Protein AF-A0A957V3J7-F1 (afdb_monomer)

pLDDT: mean 90.83, std 11.28, range [55.88, 98.69]

Structure (mmCIF, N/CA/C/O backbone):
data_AF-A0A957V3J7-F1
#
_entry.id   AF-A0A957V3J7-F1
#
loop_
_atom_site.group_PDB
_atom_site.id
_atom_site.type_symbol
_atom_site.label_atom_id
_atom_site.label_alt_id
_atom_site.label_comp_id
_atom_site.label_asym_id
_atom_site.label_entity_id
_atom_site.label_seq_id
_atom_site.pdbx_PDB_ins_code
_atom_sit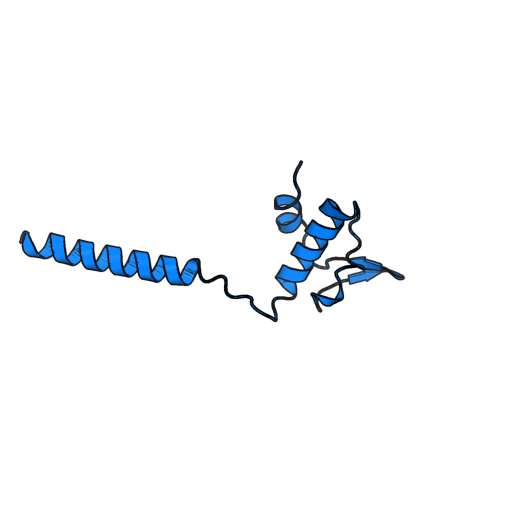e.Cartn_x
_atom_site.Cartn_y
_atom_site.Cartn_z
_atom_site.occupancy
_atom_site.B_iso_or_equiv
_atom_site.auth_seq_id
_atom_site.auth_comp_id
_atom_site.auth_asym_id
_atom_site.auth_atom_id
_atom_site.pdbx_PDB_model_num
ATOM 1 N N . MET A 1 1 ? 35.344 -3.110 -38.922 1.00 55.88 1 MET A N 1
ATOM 2 C CA . MET A 1 1 ? 33.932 -2.837 -38.566 1.00 55.88 1 MET A CA 1
ATOM 3 C C . MET A 1 1 ? 33.559 -1.483 -39.156 1.00 55.88 1 MET A C 1
ATOM 5 O O . MET A 1 1 ? 34.324 -0.547 -38.970 1.00 55.88 1 MET A O 1
ATOM 9 N N . ASN A 1 2 ? 32.492 -1.389 -39.954 1.00 58.00 2 ASN A N 1
ATOM 10 C CA . ASN A 1 2 ? 32.181 -0.175 -40.719 1.00 58.00 2 ASN A CA 1
ATOM 11 C C . ASN A 1 2 ? 31.590 0.903 -39.774 1.00 58.00 2 ASN A C 1
ATOM 13 O O . ASN A 1 2 ? 30.593 0.607 -39.112 1.00 58.00 2 ASN A O 1
ATOM 17 N N . PRO A 1 3 ? 32.163 2.118 -39.660 1.00 61.56 3 PRO A N 1
ATOM 18 C CA . PRO A 1 3 ? 31.743 3.130 -38.678 1.00 61.56 3 PRO A CA 1
ATOM 19 C C . PRO A 1 3 ? 30.272 3.565 -38.789 1.00 61.56 3 PRO A C 1
ATOM 21 O O . PRO A 1 3 ? 29.702 4.035 -37.804 1.00 61.56 3 PRO A O 1
ATOM 24 N N . GLY A 1 4 ? 29.633 3.365 -39.947 1.00 66.69 4 GLY A N 1
ATOM 25 C CA . GLY A 1 4 ? 28.191 3.576 -40.115 1.00 66.69 4 GLY A CA 1
ATOM 26 C C . GLY A 1 4 ? 27.322 2.637 -39.269 1.00 66.69 4 GLY A C 1
ATOM 27 O O . GLY A 1 4 ? 26.272 3.058 -38.796 1.00 66.69 4 GLY A O 1
ATOM 28 N N . ASN A 1 5 ? 27.780 1.409 -38.997 1.00 71.31 5 ASN A N 1
ATOM 29 C CA . ASN A 1 5 ? 26.999 0.412 -38.254 1.00 71.31 5 ASN A CA 1
ATOM 30 C C . ASN A 1 5 ? 26.884 0.765 -36.760 1.00 71.31 5 ASN A C 1
ATOM 32 O O . ASN A 1 5 ? 25.830 0.619 -36.155 1.00 71.31 5 ASN A O 1
ATOM 36 N N . ILE A 1 6 ? 27.940 1.363 -36.195 1.00 75.06 6 ILE A N 1
ATOM 37 C CA . ILE A 1 6 ? 28.010 1.737 -34.772 1.00 75.06 6 ILE A CA 1
ATOM 38 C C . ILE A 1 6 ? 26.958 2.799 -34.414 1.00 75.06 6 ILE A C 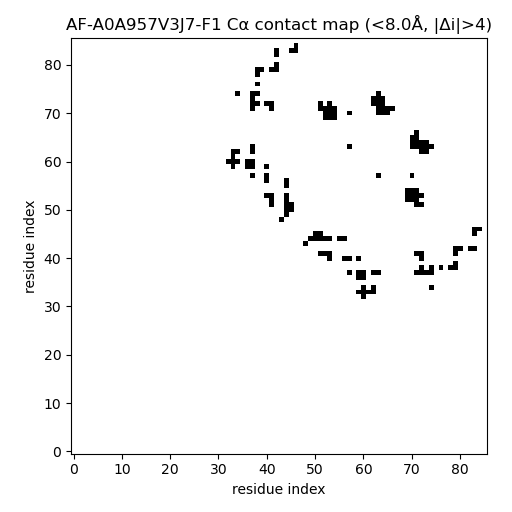1
ATOM 40 O O . ILE A 1 6 ? 26.410 2.792 -33.311 1.00 75.06 6 ILE A O 1
ATOM 44 N N . LYS A 1 7 ? 26.673 3.738 -35.327 1.00 82.06 7 LYS A N 1
ATOM 45 C CA . LYS A 1 7 ? 25.652 4.775 -35.100 1.00 82.06 7 LYS A CA 1
ATOM 46 C C . LYS A 1 7 ? 24.244 4.181 -35.114 1.00 82.06 7 LYS A C 1
ATOM 48 O O . LYS A 1 7 ? 23.455 4.501 -34.230 1.00 82.06 7 LYS A O 1
ATOM 53 N N . THR A 1 8 ? 23.961 3.303 -36.071 1.00 86.56 8 THR A N 1
ATOM 54 C CA . THR A 1 8 ? 22.669 2.617 -36.194 1.00 86.56 8 THR A CA 1
ATOM 55 C C . THR A 1 8 ? 22.396 1.713 -34.989 1.00 86.56 8 THR A C 1
ATOM 57 O O . THR A 1 8 ? 21.319 1.798 -34.403 1.00 86.56 8 THR A O 1
ATOM 60 N N . ASP A 1 9 ? 23.393 0.950 -34.531 1.00 90.31 9 ASP A N 1
ATOM 61 C CA . ASP A 1 9 ? 23.273 0.084 -33.349 1.00 90.31 9 ASP A CA 1
ATOM 62 C C . ASP A 1 9 ? 22.930 0.876 -32.077 1.00 90.31 9 ASP A C 1
ATOM 64 O O . ASP A 1 9 ? 22.086 0.461 -31.283 1.00 90.31 9 ASP A O 1
ATOM 68 N N . ARG A 1 10 ? 23.532 2.060 -31.894 1.00 92.88 10 ARG A N 1
ATOM 69 C CA . ARG A 1 10 ? 23.233 2.944 -30.753 1.00 92.88 10 ARG A CA 1
ATOM 70 C C . ARG A 1 10 ? 21.819 3.516 -30.803 1.00 92.88 10 ARG A C 1
ATOM 72 O O . ARG A 1 10 ? 21.189 3.637 -29.757 1.00 92.88 10 ARG A O 1
ATOM 79 N N . ILE A 1 11 ? 21.323 3.859 -31.991 1.00 95.19 11 ILE A N 1
ATOM 80 C CA . ILE A 1 11 ? 19.949 4.351 -32.169 1.00 95.19 11 ILE A CA 1
ATOM 81 C C . ILE A 1 11 ? 18.951 3.237 -31.849 1.00 95.19 11 ILE A C 1
ATOM 83 O O . ILE A 1 11 ? 17.990 3.480 -31.123 1.00 95.19 11 ILE A O 1
ATOM 87 N N . HIS A 1 12 ? 19.199 2.010 -32.316 1.00 96.06 12 HIS A N 1
ATOM 88 C CA . HIS A 1 12 ? 18.368 0.857 -31.967 1.00 96.06 12 HIS A CA 1
ATOM 89 C C . HIS A 1 12 ? 18.397 0.567 -30.465 1.00 96.06 12 HIS A C 1
ATOM 91 O O . HIS A 1 12 ? 17.341 0.398 -29.862 1.00 96.06 12 HIS A O 1
ATOM 97 N N . ALA A 1 13 ? 19.580 0.571 -29.842 1.00 96.31 13 ALA A N 1
ATOM 98 C CA . ALA A 1 13 ? 19.718 0.362 -28.403 1.00 96.31 13 ALA A CA 1
ATOM 99 C C . ALA A 1 13 ? 18.965 1.427 -27.593 1.00 96.31 13 ALA A C 1
ATOM 101 O O . ALA A 1 13 ? 18.260 1.087 -26.646 1.00 96.31 13 ALA A O 1
ATOM 102 N N . LEU A 1 14 ? 19.058 2.701 -27.990 1.00 97.19 14 LEU A N 1
ATOM 103 C CA . LEU A 1 14 ? 18.315 3.785 -27.351 1.00 97.19 14 LEU A CA 1
ATOM 104 C C . LEU A 1 14 ? 16.804 3.637 -27.568 1.00 97.19 14 LEU A C 1
ATOM 106 O O . LEU A 1 14 ? 16.038 3.821 -26.629 1.00 97.19 14 LEU A O 1
ATOM 110 N N . GLY A 1 15 ? 16.373 3.269 -28.775 1.00 97.62 15 GLY A N 1
ATOM 111 C CA . GLY A 1 15 ? 14.966 3.014 -29.081 1.00 97.62 15 GLY A CA 1
ATOM 112 C C . GLY A 1 15 ? 14.384 1.883 -28.232 1.00 97.62 15 GLY A C 1
ATOM 113 O O . GLY A 1 15 ? 13.324 2.051 -27.635 1.00 97.62 15 GLY A O 1
ATOM 114 N N . ILE A 1 16 ? 15.108 0.766 -28.108 1.00 97.50 16 ILE A N 1
ATOM 115 C CA . ILE A 1 16 ? 14.729 -0.358 -27.239 1.00 97.50 16 ILE A CA 1
ATOM 116 C C . ILE A 1 16 ? 14.711 0.085 -25.776 1.00 97.50 16 ILE A C 1
ATOM 118 O O . ILE A 1 16 ? 13.748 -0.199 -25.073 1.00 97.50 16 ILE A O 1
ATOM 122 N N . PHE A 1 17 ? 15.736 0.806 -25.315 1.00 97.44 17 PHE A N 1
ATOM 123 C CA . PHE A 1 17 ? 15.792 1.310 -23.944 1.00 97.44 17 PHE A CA 1
ATOM 124 C C . PHE A 1 17 ? 14.589 2.198 -23.616 1.00 97.44 17 PHE A C 1
ATOM 126 O O . PHE A 1 17 ? 13.936 1.979 -22.603 1.00 97.44 17 PHE A O 1
ATOM 133 N N . LEU A 1 18 ? 14.266 3.165 -24.479 1.00 97.31 18 LEU A N 1
ATOM 134 C CA . LEU A 1 18 ? 13.142 4.078 -24.274 1.00 97.31 18 LEU A CA 1
ATOM 135 C C . LEU A 1 18 ? 11.794 3.356 -24.341 1.00 97.31 18 LEU A C 1
ATOM 137 O O . LEU A 1 18 ? 10.904 3.667 -23.554 1.00 97.31 18 LEU A O 1
ATOM 141 N N . LEU A 1 19 ? 11.651 2.372 -25.233 1.00 96.12 19 LEU A N 1
ATOM 142 C CA . LEU A 1 19 ? 10.460 1.528 -25.303 1.00 96.12 19 LEU A CA 1
ATOM 143 C C . LEU A 1 19 ? 10.276 0.722 -24.014 1.00 96.12 19 LEU A C 1
ATOM 145 O O . LEU A 1 19 ? 9.196 0.737 -23.431 1.00 96.12 19 LEU A O 1
ATOM 149 N N . LEU A 1 20 ? 11.329 0.044 -23.552 1.00 95.88 20 LEU A N 1
ATOM 150 C CA . LEU A 1 20 ? 11.286 -0.725 -22.311 1.00 95.88 20 LEU A CA 1
ATOM 151 C C . LEU A 1 20 ? 11.013 0.186 -21.118 1.00 95.88 20 LEU A C 1
ATOM 153 O O . LEU A 1 20 ? 10.165 -0.143 -20.296 1.00 95.88 20 LEU A O 1
ATOM 157 N N . LEU A 1 21 ? 11.678 1.342 -21.048 1.00 94.88 21 LEU A N 1
ATOM 158 C CA . LEU A 1 21 ? 11.434 2.341 -20.015 1.00 94.88 21 LEU A CA 1
ATOM 159 C C . LEU A 1 21 ? 9.952 2.722 -19.992 1.00 94.88 21 LEU A C 1
ATOM 161 O O . LEU A 1 21 ? 9.327 2.585 -18.950 1.00 94.88 21 LEU A O 1
ATOM 165 N N . LEU A 1 22 ? 9.374 3.089 -21.139 1.00 93.38 22 LEU A N 1
ATOM 166 C CA . LEU A 1 22 ? 7.955 3.428 -21.255 1.00 93.38 22 LEU A CA 1
ATOM 167 C C . LEU A 1 22 ? 7.039 2.285 -20.789 1.00 93.38 22 LEU A C 1
ATOM 169 O O . LEU A 1 22 ? 6.075 2.537 -20.069 1.00 93.38 22 LEU A O 1
ATOM 173 N N . CYS A 1 23 ? 7.332 1.039 -21.172 1.00 90.38 23 CYS A N 1
ATOM 174 C CA . CYS A 1 23 ? 6.556 -0.130 -20.756 1.00 90.38 23 CYS A CA 1
ATOM 175 C C . CYS A 1 23 ? 6.635 -0.383 -19.243 1.00 90.38 23 CYS A C 1
ATOM 177 O O . CYS A 1 23 ? 5.618 -0.697 -18.628 1.00 90.38 23 CYS A O 1
ATOM 179 N N . TYR A 1 24 ? 7.818 -0.250 -18.638 1.00 87.38 24 TYR A N 1
ATOM 180 C CA . TYR A 1 24 ? 8.023 -0.506 -17.209 1.00 87.38 24 TYR A CA 1
ATOM 181 C C . TYR A 1 24 ? 7.572 0.654 -16.315 1.00 87.38 24 TYR A C 1
ATOM 183 O O . TYR A 1 24 ? 7.169 0.417 -15.180 1.00 87.38 24 TYR A O 1
ATOM 191 N N . THR A 1 25 ? 7.591 1.894 -16.809 1.00 87.44 25 THR A N 1
ATOM 192 C CA . THR A 1 25 ? 7.076 3.073 -16.091 1.00 87.44 25 THR A CA 1
ATOM 193 C C . THR A 1 25 ? 5.610 3.361 -16.407 1.00 87.44 25 THR A C 1
ATOM 195 O O . THR A 1 25 ? 5.113 4.449 -16.115 1.00 87.44 25 THR A O 1
ATOM 198 N N . TYR A 1 26 ? 4.898 2.424 -17.033 1.00 80.06 26 TYR A N 1
ATOM 199 C CA . TYR A 1 26 ? 3.475 2.562 -17.306 1.00 80.06 26 TYR A CA 1
ATOM 200 C C . TYR A 1 26 ? 2.662 2.364 -16.014 1.00 80.06 26 TYR A C 1
ATOM 202 O O . TYR A 1 26 ? 2.296 1.248 -15.653 1.00 80.06 26 TYR A O 1
ATOM 210 N N . ILE A 1 27 ? 2.386 3.469 -15.313 1.00 71.44 27 ILE A N 1
ATOM 211 C CA . ILE A 1 27 ? 1.660 3.520 -14.028 1.00 71.44 27 ILE A CA 1
ATOM 212 C C . ILE A 1 27 ? 0.244 4.096 -14.240 1.00 71.44 27 ILE A C 1
ATOM 214 O O . ILE A 1 27 ? -0.210 4.962 -13.496 1.00 71.44 27 ILE A O 1
ATOM 218 N N . PHE A 1 28 ? -0.471 3.697 -15.299 1.00 64.06 28 PHE A N 1
ATOM 219 C CA . PHE A 1 28 ? -1.887 4.081 -15.394 1.00 64.06 28 PHE A CA 1
ATOM 220 C C . PHE A 1 28 ? -2.657 3.497 -14.199 1.00 64.06 28 PHE A C 1
ATOM 222 O O . PHE A 1 28 ? -2.361 2.367 -13.797 1.00 64.06 28 PHE A O 1
ATOM 229 N N . PRO A 1 29 ? -3.644 4.220 -13.635 1.00 59.88 29 PRO A N 1
ATOM 230 C CA . PRO A 1 29 ? -4.452 3.710 -12.539 1.00 59.88 29 PRO A CA 1
ATOM 231 C C . PRO A 1 29 ? -5.161 2.436 -12.994 1.00 59.88 29 PRO A C 1
ATOM 233 O O . PRO A 1 29 ? -6.106 2.467 -13.784 1.00 59.88 29 PRO A O 1
ATOM 236 N N . ARG A 1 30 ? -4.692 1.288 -12.505 1.00 65.38 30 ARG A N 1
ATOM 237 C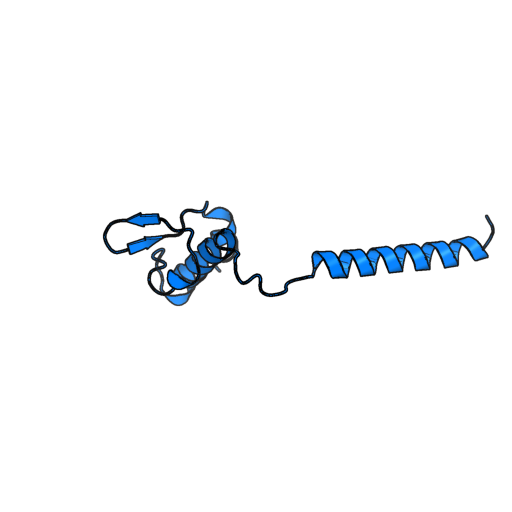 CA . ARG A 1 30 ? -5.429 0.039 -12.632 1.00 65.38 30 ARG A CA 1
ATOM 238 C C . ARG A 1 30 ? -6.589 0.126 -11.654 1.00 65.38 30 ARG A C 1
ATOM 240 O O . ARG A 1 30 ? -6.417 -0.051 -10.455 1.00 65.38 30 ARG A O 1
ATOM 247 N N . TRP A 1 31 ? -7.783 0.396 -12.178 1.00 63.41 31 TRP A N 1
ATOM 248 C CA . TRP A 1 31 ? -9.030 0.459 -11.403 1.00 63.41 31 TRP A CA 1
ATOM 249 C C . TRP A 1 31 ? -9.407 -0.858 -10.696 1.00 63.41 31 TRP A C 1
ATOM 251 O O . TRP A 1 31 ? -10.417 -0.909 -10.004 1.00 63.41 31 TRP A O 1
ATOM 261 N N . ALA A 1 32 ? -8.601 -1.914 -10.829 1.00 67.00 32 ALA A N 1
ATOM 262 C CA . ALA A 1 32 ? -8.831 -3.212 -10.215 1.00 67.00 32 ALA A CA 1
ATOM 263 C C . ALA A 1 32 ? -7.506 -3.909 -9.854 1.00 67.00 32 ALA A C 1
ATOM 265 O O . ALA A 1 32 ? -7.203 -4.974 -10.385 1.00 67.00 32 ALA A O 1
ATOM 266 N N . ASP A 1 33 ? -6.737 -3.345 -8.917 1.00 87.75 33 ASP A N 1
ATOM 267 C CA . ASP A 1 33 ? -5.621 -4.051 -8.261 1.00 87.75 33 ASP A CA 1
ATOM 268 C C . ASP A 1 33 ? -5.884 -4.256 -6.751 1.00 87.75 33 ASP A C 1
ATOM 270 O O . ASP A 1 33 ? -5.211 -3.649 -5.911 1.00 87.75 33 ASP A O 1
ATOM 274 N N . PRO A 1 34 ? -6.835 -5.137 -6.364 1.00 92.06 34 PRO A N 1
ATOM 275 C CA . PRO A 1 34 ? -7.184 -5.382 -4.958 1.00 92.06 34 PRO A CA 1
ATOM 276 C C . PRO A 1 34 ? -5.969 -5.742 -4.094 1.00 92.06 34 PRO A C 1
ATOM 278 O O . PRO A 1 34 ? -5.783 -5.209 -3.004 1.00 92.06 34 PRO A O 1
ATOM 281 N N . ASN A 1 35 ? -5.058 -6.557 -4.635 1.00 92.38 35 ASN A N 1
ATOM 282 C CA . ASN A 1 35 ? -3.811 -6.923 -3.971 1.00 92.38 35 ASN A CA 1
ATOM 283 C C . ASN A 1 35 ? -2.965 -5.703 -3.569 1.00 92.38 35 ASN A C 1
ATOM 285 O O . ASN A 1 35 ? -2.418 -5.669 -2.466 1.00 92.38 35 ASN A O 1
ATOM 289 N N . GLN A 1 36 ? -2.799 -4.729 -4.470 1.00 91.75 36 GLN A N 1
ATOM 290 C CA . GLN A 1 36 ? -1.985 -3.541 -4.195 1.00 91.75 36 GLN A CA 1
ATOM 291 C C . GLN A 1 36 ? -2.730 -2.567 -3.293 1.00 91.75 36 GLN A C 1
ATOM 293 O O . GLN A 1 36 ? -2.148 -2.064 -2.333 1.00 91.75 36 GLN A O 1
ATOM 298 N N . ASN A 1 37 ? -4.028 -2.391 -3.536 1.00 94.19 37 ASN A N 1
ATOM 299 C CA . ASN A 1 37 ? -4.878 -1.525 -2.733 1.00 94.19 37 ASN A CA 1
ATOM 300 C C . ASN A 1 37 ? -4.957 -2.009 -1.282 1.00 94.19 37 ASN A C 1
ATOM 302 O O . ASN A 1 37 ? -4.841 -1.192 -0.382 1.00 94.19 37 ASN A O 1
ATOM 306 N N . SER A 1 38 ? -5.033 -3.319 -1.027 1.00 96.69 38 SER A N 1
ATOM 307 C CA . SER A 1 38 ? -4.982 -3.877 0.333 1.00 96.69 38 SER A CA 1
ATOM 308 C C . SER A 1 38 ? -3.719 -3.456 1.092 1.00 96.69 38 SER A C 1
ATOM 310 O O . SER A 1 38 ? -3.793 -3.016 2.239 1.00 96.69 38 SER A O 1
ATOM 312 N N . ARG A 1 39 ? -2.544 -3.549 0.452 1.00 96.19 39 ARG A N 1
ATOM 313 C CA . ARG A 1 39 ? -1.271 -3.148 1.077 1.00 96.19 39 ARG A CA 1
ATOM 314 C C . ARG A 1 39 ? -1.195 -1.642 1.275 1.00 96.19 39 ARG A C 1
ATOM 316 O O . ARG A 1 39 ? -0.773 -1.194 2.334 1.00 96.19 39 ARG A O 1
ATOM 323 N N . LEU A 1 40 ? -1.615 -0.876 0.274 1.00 95.75 40 LEU A N 1
ATOM 324 C CA . LEU A 1 40 ? -1.605 0.580 0.330 1.00 95.75 40 LEU A CA 1
ATOM 325 C C . LEU A 1 40 ? -2.562 1.105 1.408 1.00 95.75 40 LEU A C 1
ATOM 327 O O . LEU A 1 40 ? -2.195 1.987 2.175 1.00 95.75 40 LEU A O 1
ATOM 331 N N . ASN A 1 41 ? -3.744 0.503 1.532 1.00 97.06 41 ASN A N 1
ATOM 332 C CA . ASN A 1 41 ? -4.697 0.787 2.598 1.00 97.06 41 ASN A CA 1
ATOM 333 C C . ASN A 1 41 ? -4.077 0.566 3.984 1.00 97.06 41 ASN A C 1
ATOM 335 O O . ASN A 1 41 ? -4.292 1.384 4.870 1.00 97.06 41 ASN A O 1
ATOM 339 N N . MET A 1 42 ? -3.290 -0.503 4.173 1.00 98.00 42 MET A N 1
ATOM 340 C CA . MET A 1 42 ? -2.561 -0.729 5.428 1.00 98.00 42 MET A CA 1
ATOM 341 C C . MET A 1 42 ? -1.523 0.371 5.683 1.00 98.00 42 MET A C 1
ATOM 343 O O . MET A 1 42 ? -1.425 0.840 6.810 1.00 98.00 42 MET A O 1
ATOM 347 N N . VAL A 1 43 ? -0.768 0.799 4.663 1.00 98.00 43 VAL A N 1
ATOM 348 C CA . VAL A 1 43 ? 0.193 1.910 4.807 1.00 98.00 43 VAL A CA 1
ATOM 349 C C . VAL A 1 43 ? -0.524 3.169 5.281 1.00 98.00 43 VAL A C 1
ATOM 351 O O . VAL A 1 43 ? -0.121 3.747 6.283 1.00 98.00 43 VAL A O 1
ATOM 354 N N . PHE A 1 44 ? -1.617 3.558 4.622 1.00 97.75 44 PHE A N 1
ATOM 355 C CA . PHE A 1 44 ? -2.394 4.730 5.024 1.00 97.75 44 PHE A CA 1
ATOM 356 C C . PHE A 1 44 ? -2.987 4.591 6.426 1.00 97.75 44 PHE A C 1
ATOM 358 O O . PHE A 1 44 ? -2.871 5.516 7.219 1.00 97.75 44 PHE A O 1
ATOM 365 N N . ALA A 1 45 ? -3.562 3.437 6.764 1.00 98.06 45 ALA A N 1
ATOM 366 C CA . ALA A 1 45 ? -4.087 3.192 8.104 1.00 98.06 45 ALA A CA 1
ATOM 367 C C . ALA A 1 45 ? -3.004 3.345 9.184 1.00 98.06 45 ALA A C 1
ATOM 369 O O . ALA A 1 45 ? -3.252 3.948 10.225 1.00 98.06 45 ALA A O 1
ATOM 370 N N . VAL A 1 46 ? -1.785 2.859 8.934 1.00 97.88 46 VAL A N 1
ATOM 371 C CA . VAL A 1 46 ? -0.691 2.971 9.907 1.00 97.88 46 VAL A CA 1
ATOM 372 C C . VAL A 1 46 ? -0.170 4.404 9.991 1.00 97.88 46 VAL A C 1
ATOM 374 O O . VAL A 1 46 ? 0.029 4.909 11.092 1.00 97.88 46 VAL A O 1
ATOM 377 N N . VAL A 1 47 ? 0.054 5.055 8.849 1.00 97.75 47 VAL A N 1
ATOM 378 C CA . VAL A 1 47 ? 0.691 6.379 8.780 1.00 97.75 47 VAL A CA 1
ATOM 379 C C . VAL A 1 47 ? -0.259 7.499 9.193 1.00 97.75 47 VAL A C 1
ATOM 381 O O . VAL A 1 47 ? 0.129 8.369 9.966 1.00 97.75 47 VAL A O 1
ATOM 384 N N . GLU A 1 48 ? -1.492 7.478 8.694 1.00 97.75 48 GLU A N 1
ATOM 385 C CA . GLU A 1 48 ? -2.471 8.545 8.922 1.00 97.75 48 GLU A CA 1
ATOM 386 C C . GLU A 1 48 ? -3.304 8.295 10.181 1.00 97.75 48 GLU A C 1
ATOM 388 O O . GLU A 1 48 ? -3.612 9.232 10.917 1.00 97.75 48 GLU A O 1
ATOM 393 N N . ASP A 1 49 ? -3.667 7.034 10.436 1.00 97.69 49 ASP A N 1
ATOM 394 C CA . ASP A 1 49 ? -4.641 6.678 11.473 1.00 97.69 49 ASP A CA 1
ATOM 395 C C . ASP A 1 49 ? -4.003 5.938 12.670 1.00 97.69 49 ASP A C 1
ATOM 397 O O . ASP A 1 49 ? -4.679 5.667 13.665 1.00 97.69 49 ASP A O 1
ATOM 401 N N . GLY A 1 50 ? -2.704 5.614 12.614 1.00 97.19 50 GLY A N 1
ATOM 402 C CA . GLY A 1 50 ? -1.987 4.927 13.694 1.00 97.19 50 GLY A CA 1
ATO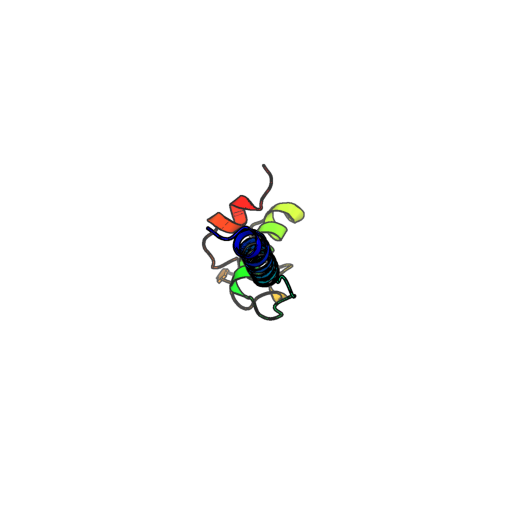M 403 C C . GLY A 1 50 ? -2.487 3.506 13.983 1.00 97.19 50 GLY A C 1
ATOM 404 O O . GLY A 1 50 ? -2.316 3.009 15.097 1.00 97.19 50 GLY A O 1
ATOM 405 N N . THR A 1 51 ? -3.132 2.846 13.016 1.00 97.75 51 THR A N 1
ATOM 406 C CA . THR A 1 51 ? -3.779 1.535 13.190 1.00 97.75 51 THR A CA 1
ATOM 407 C C . THR A 1 51 ? -3.509 0.595 12.016 1.00 97.75 51 THR A C 1
ATOM 409 O O . THR A 1 51 ? -3.217 1.016 10.907 1.00 97.75 51 THR A O 1
ATOM 412 N N . PHE A 1 52 ? -3.638 -0.715 12.231 1.00 97.06 52 PHE A N 1
ATOM 413 C CA . PHE A 1 52 ? -3.634 -1.699 11.137 1.00 97.06 52 PHE A CA 1
ATOM 414 C C . PHE A 1 52 ? -5.033 -1.946 10.551 1.00 97.06 52 PHE A C 1
ATOM 416 O O . PHE A 1 52 ? -5.169 -2.694 9.580 1.00 97.06 52 PHE A O 1
ATOM 423 N N . GLN A 1 53 ? -6.068 -1.350 11.148 1.00 98.38 53 GLN A N 1
ATOM 424 C CA . GLN A 1 53 ? -7.445 -1.445 10.674 1.00 98.38 53 GLN A CA 1
ATOM 425 C C . GLN A 1 53 ? -7.621 -0.582 9.427 1.00 98.38 53 GLN A C 1
ATOM 427 O O . GLN A 1 53 ? -7.446 0.632 9.469 1.00 98.38 53 GLN A O 1
ATOM 432 N N . ILE A 1 54 ? -8.011 -1.198 8.317 1.00 98.38 54 ILE A N 1
ATOM 433 C CA . ILE A 1 54 ? -8.239 -0.510 7.043 1.00 98.38 54 ILE A CA 1
ATOM 434 C C . ILE A 1 54 ? -9.695 -0.070 6.866 1.00 98.38 54 ILE A C 1
ATOM 436 O O . ILE A 1 54 ? -10.120 0.169 5.740 1.00 98.38 54 ILE A O 1
ATOM 440 N N . ASP A 1 55 ? -10.468 0.047 7.947 1.00 98.50 55 ASP A N 1
ATOM 441 C CA . ASP A 1 55 ? -11.910 0.337 7.917 1.00 98.50 55 ASP A CA 1
ATOM 442 C C . ASP A 1 55 ? -12.242 1.573 7.072 1.00 98.50 55 ASP A C 1
ATOM 444 O O . ASP A 1 55 ? -13.163 1.550 6.256 1.00 98.50 55 ASP A O 1
ATOM 448 N N . ARG A 1 56 ? -11.436 2.636 7.200 1.00 98.12 56 ARG A N 1
ATOM 449 C CA . ARG A 1 56 ? -11.602 3.892 6.451 1.00 98.12 56 ARG A CA 1
ATOM 450 C C . ARG A 1 56 ? -11.335 3.752 4.947 1.00 98.12 56 ARG A C 1
ATOM 452 O O . ARG A 1 56 ? -11.796 4.578 4.164 1.00 98.12 56 ARG A O 1
ATOM 459 N N . TYR A 1 57 ? -10.613 2.709 4.545 1.00 96.94 57 TYR A N 1
ATOM 460 C CA . TYR A 1 57 ? -10.105 2.508 3.187 1.00 96.94 57 TYR A CA 1
ATOM 461 C C . TYR A 1 57 ? -10.607 1.216 2.529 1.00 96.94 57 TYR A C 1
ATOM 463 O O . TYR A 1 57 ? -10.256 0.933 1.382 1.00 96.94 57 TYR A O 1
ATOM 471 N N . VAL A 1 58 ? -11.413 0.413 3.231 1.00 96.88 58 VAL A N 1
ATOM 472 C CA . VAL A 1 58 ? -11.797 -0.940 2.800 1.00 96.88 58 VAL A CA 1
ATOM 473 C C . VAL A 1 58 ? -12.499 -0.943 1.441 1.00 96.88 58 VAL A C 1
ATOM 475 O O . VAL A 1 58 ? -12.284 -1.852 0.651 1.00 96.88 58 VAL A O 1
ATOM 478 N N . SER A 1 59 ? -13.241 0.114 1.100 1.00 95.25 59 SER A N 1
ATOM 479 C CA . SER A 1 59 ? -13.913 0.258 -0.199 1.00 95.25 59 SER A CA 1
ATOM 480 C C . SER A 1 59 ? -12.962 0.295 -1.404 1.00 95.25 59 SER A C 1
ATOM 482 O O . SER A 1 59 ? -13.406 0.074 -2.529 1.00 95.25 59 SER A O 1
ATOM 484 N N . ASN A 1 60 ? -11.663 0.531 -1.193 1.00 93.62 60 ASN A N 1
ATOM 485 C CA . ASN A 1 60 ? -10.657 0.527 -2.257 1.00 93.62 60 ASN A CA 1
ATOM 486 C C . ASN A 1 60 ? -10.258 -0.890 -2.703 1.00 93.62 60 ASN A C 1
ATOM 488 O O . ASN A 1 60 ? -9.543 -1.037 -3.695 1.00 93.62 60 ASN A O 1
ATOM 492 N N . THR A 1 61 ? -10.650 -1.936 -1.970 1.00 94.38 61 THR A N 1
ATOM 493 C CA . THR A 1 61 ? -10.213 -3.309 -2.234 1.00 94.38 61 THR A CA 1
ATOM 494 C C . THR A 1 61 ? -11.308 -4.331 -1.942 1.00 94.38 61 THR A C 1
ATOM 496 O O . THR A 1 61 ? -12.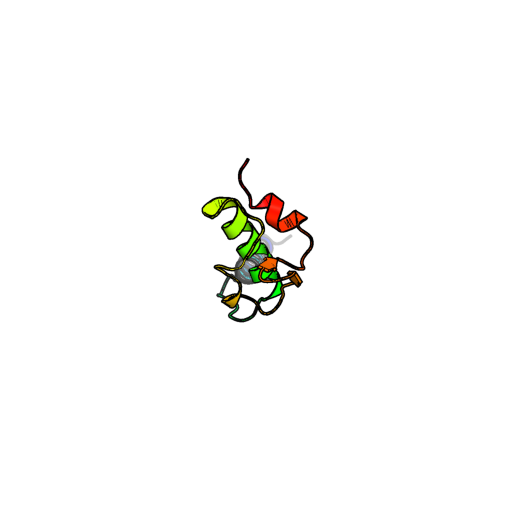121 -4.164 -1.042 1.00 94.38 61 THR A O 1
ATOM 499 N N . VAL A 1 62 ? -11.302 -5.429 -2.694 1.00 94.88 62 VAL A N 1
ATOM 500 C CA . VAL A 1 62 ? -12.064 -6.645 -2.357 1.00 94.88 62 VAL A CA 1
ATOM 501 C C . VAL A 1 62 ? -11.204 -7.689 -1.637 1.00 94.88 62 VAL A C 1
ATOM 503 O O . VAL A 1 62 ? -11.725 -8.682 -1.141 1.00 94.88 62 VAL A O 1
ATOM 506 N N . ASP A 1 63 ? -9.895 -7.449 -1.559 1.00 96.12 63 ASP A N 1
ATOM 507 C CA . ASP A 1 63 ? -8.932 -8.276 -0.845 1.00 96.12 63 ASP A CA 1
ATOM 508 C C . ASP A 1 63 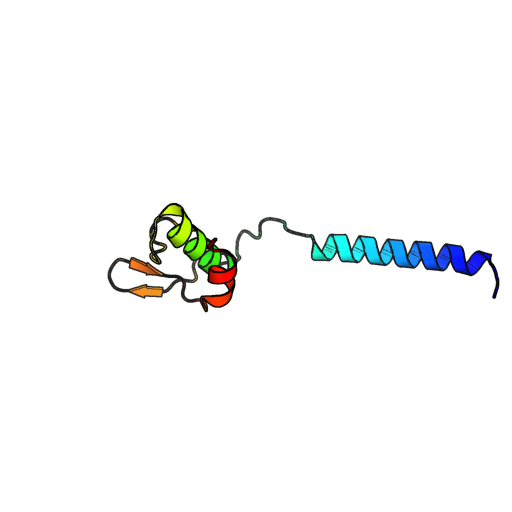? -8.740 -7.701 0.562 1.00 96.12 63 ASP A C 1
ATOM 510 O O . ASP A 1 63 ? -8.090 -6.665 0.724 1.00 96.12 63 ASP A O 1
ATOM 514 N N . TYR A 1 64 ? -9.354 -8.338 1.557 1.00 97.56 64 TYR A N 1
ATOM 515 C CA . TYR A 1 64 ? -9.218 -8.002 2.972 1.00 97.56 64 TYR A CA 1
ATOM 516 C C . TYR A 1 64 ? -9.603 -9.195 3.855 1.00 97.56 64 TYR A C 1
ATOM 518 O O . TYR A 1 64 ? -10.359 -10.081 3.453 1.00 97.56 64 TYR A O 1
ATOM 526 N N . ALA A 1 65 ? -9.139 -9.182 5.101 1.00 98.06 65 ALA A N 1
ATOM 527 C CA . ALA A 1 65 ? -9.631 -10.051 6.162 1.00 98.06 65 ALA A CA 1
ATOM 528 C C . ALA A 1 65 ? -10.565 -9.256 7.083 1.00 98.06 65 ALA A C 1
ATOM 530 O O . ALA A 1 65 ? -10.202 -8.174 7.542 1.00 98.06 65 ALA A O 1
ATOM 531 N N . LYS A 1 66 ? -11.758 -9.788 7.376 1.00 98.31 66 LYS A N 1
ATOM 532 C CA . LYS A 1 66 ? -12.664 -9.224 8.388 1.00 98.31 66 LYS A CA 1
ATOM 533 C C . LYS A 1 66 ? -12.501 -9.986 9.704 1.00 98.31 66 LYS A C 1
ATOM 535 O O . LYS A 1 66 ? -12.669 -11.204 9.727 1.00 98.31 66 LYS A O 1
ATOM 540 N N . VAL A 1 67 ? -12.202 -9.278 10.791 1.00 98.00 67 VAL A N 1
ATOM 541 C CA . VAL A 1 67 ? -12.076 -9.834 12.146 1.00 98.00 67 VAL A CA 1
ATOM 542 C C . VAL A 1 67 ? -12.962 -9.021 13.085 1.00 98.00 67 VAL A C 1
ATOM 544 O O . VAL A 1 67 ? -12.674 -7.863 13.385 1.00 98.00 67 VAL A O 1
ATOM 547 N N . GLY A 1 68 ? -14.068 -9.619 13.533 1.00 97.56 68 GLY A N 1
ATOM 548 C CA . GLY A 1 68 ? -15.117 -8.882 14.242 1.00 97.56 68 GLY A CA 1
ATOM 549 C C . GLY A 1 68 ? -15.723 -7.805 13.340 1.00 97.56 68 GLY A C 1
ATOM 550 O O . GLY A 1 68 ? -16.120 -8.102 12.214 1.00 97.56 68 GLY A O 1
ATOM 551 N N . GLU A 1 69 ? -15.746 -6.561 13.815 1.00 97.62 69 GLU A N 1
ATOM 552 C CA . GLU A 1 69 ? -16.260 -5.407 13.062 1.00 97.62 69 GLU A CA 1
ATOM 553 C C . GLU A 1 69 ? -15.197 -4.691 12.216 1.00 97.62 69 GLU A C 1
ATOM 555 O O . GLU A 1 69 ? -15.528 -3.753 11.495 1.00 97.62 69 GLU A O 1
ATOM 560 N N . HIS A 1 70 ? -13.943 -5.152 12.265 1.00 98.44 70 HIS A N 1
ATOM 561 C CA . HIS A 1 70 ? -12.809 -4.477 11.640 1.00 98.44 70 HIS A CA 1
ATOM 562 C C . HIS A 1 70 ? -12.263 -5.234 10.429 1.00 98.44 70 HIS A C 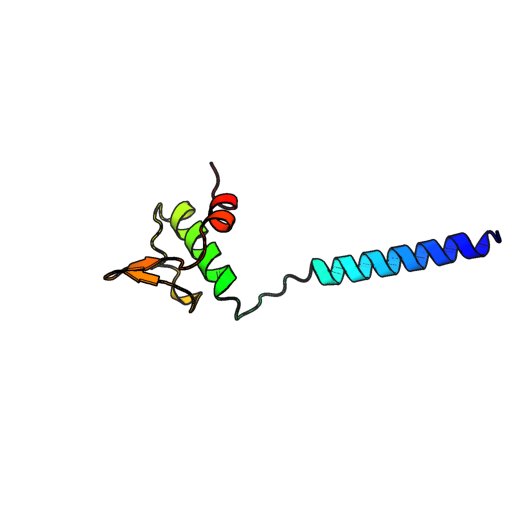1
ATOM 564 O O . HIS A 1 70 ? -12.338 -6.464 10.338 1.00 98.44 70 HIS A O 1
ATOM 570 N N . TYR A 1 71 ? -11.660 -4.482 9.518 1.00 98.69 71 TYR A N 1
ATOM 571 C CA . TYR A 1 71 ? -11.061 -4.949 8.280 1.00 98.69 71 TYR A CA 1
ATOM 572 C C . TYR A 1 71 ? -9.550 -4.753 8.317 1.00 98.69 71 TYR A C 1
ATOM 574 O O . TYR A 1 71 ? -9.043 -3.744 8.800 1.00 98.69 71 TYR A O 1
ATOM 582 N N . TYR A 1 72 ? -8.819 -5.715 7.767 1.00 98.44 72 TYR A N 1
ATOM 583 C CA . TYR A 1 72 ? -7.360 -5.736 7.738 1.00 98.44 72 TYR A CA 1
ATOM 584 C C . TYR A 1 72 ? -6.875 -6.157 6.355 1.00 98.44 72 TYR A C 1
ATOM 586 O O . TYR A 1 72 ? -7.570 -6.877 5.636 1.00 98.44 72 TYR A O 1
ATOM 594 N N . SER A 1 73 ? -5.657 -5.757 5.992 1.00 97.88 73 SER A N 1
ATOM 595 C CA . SER A 1 73 ? -4.998 -6.336 4.820 1.00 97.88 73 SER A CA 1
ATOM 596 C C . SER A 1 73 ? -4.785 -7.838 5.034 1.00 97.88 73 SER A C 1
ATOM 598 O O . SER A 1 73 ? -4.198 -8.243 6.034 1.00 97.88 73 SER A O 1
ATOM 600 N N . ASP A 1 74 ? -5.208 -8.663 4.078 1.00 97.12 74 ASP A N 1
ATOM 601 C CA . ASP A 1 74 ? -4.969 -10.117 4.057 1.00 97.12 74 ASP A CA 1
ATOM 602 C C . ASP A 1 74 ? -3.605 -10.482 3.433 1.00 97.12 74 ASP A C 1
ATOM 604 O O . ASP A 1 74 ? -3.218 -11.650 3.373 1.00 97.12 74 ASP A O 1
ATOM 608 N N . LYS A 1 75 ? -2.859 -9.485 2.941 1.00 96.56 75 LYS A N 1
ATOM 609 C CA . LYS A 1 75 ? -1.548 -9.673 2.307 1.00 96.56 75 LYS A CA 1
ATOM 610 C C . LYS A 1 75 ? -0.416 -9.667 3.323 1.00 96.56 75 LYS A C 1
ATOM 612 O O . LYS A 1 75 ? -0.476 -8.985 4.342 1.00 96.56 75 LYS A O 1
ATOM 617 N N . ALA A 1 76 ? 0.672 -10.356 2.973 1.00 95.81 76 ALA A N 1
ATOM 618 C CA . ALA A 1 76 ? 1.913 -10.312 3.739 1.00 95.81 76 ALA A CA 1
ATOM 619 C C . ALA A 1 76 ? 2.378 -8.854 3.963 1.00 95.81 76 ALA A C 1
ATOM 621 O O . ALA A 1 76 ? 2.421 -8.079 2.998 1.00 95.81 76 ALA A O 1
ATOM 622 N N . PRO A 1 77 ? 2.771 -8.482 5.196 1.00 93.56 77 PRO A N 1
ATOM 623 C CA . PRO A 1 77 ? 2.975 -7.084 5.571 1.00 93.56 77 PRO A CA 1
ATOM 624 C C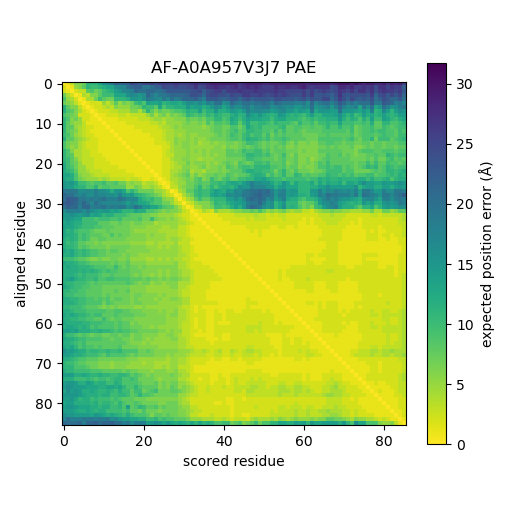 . PRO A 1 77 ? 4.280 -6.492 5.032 1.00 93.56 77 PRO A C 1
ATOM 626 O O . PRO A 1 77 ? 4.410 -5.277 4.997 1.00 93.56 77 PRO A O 1
ATOM 629 N N . GLY A 1 78 ? 5.239 -7.313 4.585 1.00 95.31 78 GLY A N 1
ATOM 630 C CA . GLY A 1 78 ? 6.598 -6.864 4.250 1.00 95.31 78 GLY A CA 1
ATOM 631 C C . GLY A 1 78 ? 6.652 -5.672 3.289 1.00 95.31 78 GLY A C 1
ATOM 632 O O . GLY A 1 78 ? 7.322 -4.690 3.579 1.00 95.31 78 GLY A O 1
ATOM 633 N N . VAL A 1 79 ? 5.899 -5.712 2.185 1.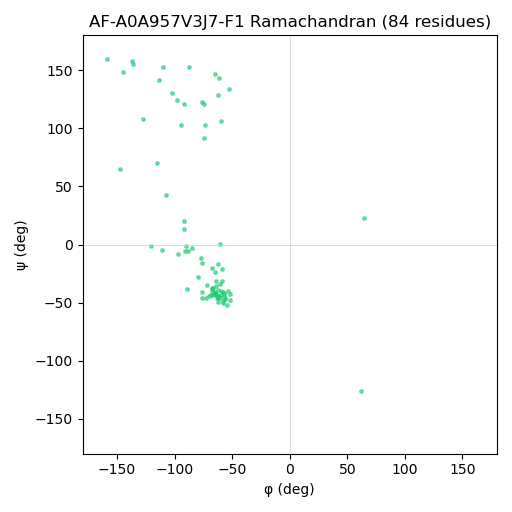00 93.75 79 VAL A N 1
ATOM 634 C CA . VAL A 1 79 ? 5.865 -4.599 1.214 1.00 93.75 79 VAL A CA 1
ATOM 635 C C . VAL A 1 79 ? 5.208 -3.348 1.799 1.00 93.75 79 VAL A C 1
ATOM 637 O O . VAL A 1 79 ? 5.673 -2.246 1.535 1.00 93.75 79 VAL A O 1
ATOM 640 N N . ALA A 1 80 ? 4.154 -3.503 2.601 1.00 95.69 80 ALA A N 1
ATOM 641 C CA . ALA A 1 80 ? 3.509 -2.365 3.247 1.00 95.69 80 ALA A CA 1
ATOM 642 C C . ALA A 1 80 ? 4.436 -1.729 4.300 1.00 95.69 80 ALA A C 1
ATOM 644 O O . ALA A 1 80 ? 4.576 -0.514 4.333 1.00 95.69 80 ALA A O 1
ATOM 645 N N . LEU A 1 81 ? 5.153 -2.537 5.089 1.00 96.19 81 LEU A N 1
ATOM 646 C CA . LEU A 1 81 ? 6.134 -2.055 6.068 1.00 96.19 81 LEU A CA 1
ATOM 647 C C . LEU A 1 81 ? 7.282 -1.266 5.426 1.00 96.19 81 LEU A C 1
ATOM 649 O O . LEU A 1 81 ? 7.733 -0.295 6.017 1.00 96.19 81 LEU A O 1
ATOM 653 N N . LEU A 1 82 ? 7.718 -1.620 4.211 1.00 96.06 82 LEU A N 1
ATOM 654 C CA . LEU A 1 82 ? 8.710 -0.824 3.469 1.00 96.06 82 LEU A CA 1
ATOM 655 C C . LEU A 1 82 ? 8.203 0.575 3.082 1.00 96.06 82 LEU A C 1
ATOM 657 O O . LEU A 1 82 ? 9.014 1.462 2.831 1.00 96.06 82 LEU A O 1
ATOM 661 N N . GLY A 1 83 ? 6.884 0.762 2.993 1.00 93.81 83 GLY A N 1
ATOM 662 C CA . GLY A 1 83 ? 6.250 2.045 2.685 1.00 93.81 83 GLY A CA 1
ATOM 663 C C . GLY A 1 83 ? 5.899 2.886 3.914 1.00 93.81 83 GLY A C 1
ATOM 664 O O . GLY A 1 83 ? 5.452 4.018 3.747 1.00 93.81 83 GLY A O 1
ATOM 665 N N . ILE A 1 84 ? 6.075 2.354 5.126 1.00 95.56 84 ILE A N 1
ATOM 666 C CA . ILE A 1 84 ? 5.798 3.066 6.376 1.00 95.56 84 ILE A CA 1
ATOM 667 C C . ILE A 1 84 ? 7.095 3.766 6.830 1.00 95.56 84 ILE A C 1
ATOM 669 O O . ILE A 1 84 ? 8.105 3.084 7.019 1.00 95.56 84 ILE A O 1
ATOM 673 N N . PRO A 1 85 ? 7.109 5.104 6.980 1.00 89.88 85 PRO A N 1
ATOM 674 C CA . PRO A 1 85 ? 8.275 5.833 7.473 1.00 89.88 85 PRO A CA 1
ATOM 675 C C . PRO A 1 85 ? 8.602 5.459 8.929 1.00 89.88 85 PRO A C 1
ATOM 677 O O . PRO A 1 85 ? 7.697 5.170 9.715 1.00 89.88 85 PRO A O 1
ATOM 680 N N . VAL A 1 86 ? 9.899 5.473 9.266 1.00 80.12 86 VAL A N 1
ATOM 681 C CA . VAL A 1 86 ? 10.446 5.225 10.618 1.00 80.12 86 VAL A CA 1
ATOM 682 C C . VAL A 1 86 ? 10.785 6.510 11.356 1.00 80.12 86 VAL A C 1
ATOM 684 O O . VAL A 1 86 ? 11.195 7.483 10.683 1.00 80.12 86 VAL A O 1
#

Sequence (86 aa):
MNPGNIKTDRIHALGIFLLLLLCYTYIFPRWADPNQNSRLNMVFAVVEDGTFQIDRYVSNTVDYAKVGEHYYSDKAPGVALLGIPV

Nearest PDB structures (foldseek):
  1dlo-assembly1_B  TM=2.258E-01  e=9.566E+00  Human immunodeficiency virus 1
  6oun-assembly1_B  TM=1.991E-01  e=9.566E+00  Human immunodeficiency virus type 1 BH10

Secondary structure (DSSP, 8-state):
--HHHHHHHHHHHHHHHHHHHHHHT-----TT-HHHHHHHHHHHHHHHHSSS--GGGGGG-S--EEETTEEE--S-THHHHHTS--

Solvent-accessible surface area (backbone atoms only — not comparable to full-atom values): 5057 Å² total; per-residue (Å²): 131,65,75,71,55,61,57,52,53,52,52,52,51,50,52,50,50,53,50,50,48,54,64,74,67,62,76,72,87,64,93,80,46,28,74,58,36,18,39,51,29,31,29,48,17,40,73,78,66,72,33,66,52,17,63,95,43,44,91,67,30,88,45,58,40,77,58,90,96,42,31,27,49,69,62,81,57,67,70,29,56,74,69,47,87,130

Mean predicted aligned error: 6.78 Å

Radius of gyration: 21.2 Å; Cα contacts (8 Å, |Δi|>4): 81; chains: 1; bounding box: 50×19×55 Å

Foldseek 3Di:
DDPVVVVVVVVVVVVVVVVVVCVVPPPDPPQADQLVQQLVLQLCCCAVVVDQFSPVRPVSHPQWDDDPNTTGHPDDNVVSVVSHDD